Protein AF-A0A7C0WHQ5-F1 (afdb_monomer)

Radius of gyration: 11.91 Å; Cα contacts (8 Å, |Δi|>4): 104; chains: 1; bounding box: 30×19×31 Å

Sequence (74 aa):
MVKIFRVKHLTPEEVLDQVQRSGVINYMYSWRYTIDGKRNTISFNLRYTGGYDQEKEKEMMKEVEAFIKSIDME

pLDDT: mean 93.04, std 5.65, range [57.81, 97.56]

Structure (mmCIF, N/CA/C/O backbone):
data_AF-A0A7C0WHQ5-F1
#
_entry.id   AF-A0A7C0WHQ5-F1
#
loop_
_atom_site.group_PDB
_atom_site.id
_atom_site.type_symbol
_atom_site.label_atom_id
_atom_site.label_alt_id
_atom_site.label_comp_id
_atom_site.label_asym_id
_atom_site.label_entity_id
_atom_site.label_seq_id
_atom_site.pdbx_PDB_ins_code
_atom_site.Cartn_x
_atom_site.Cartn_y
_atom_site.Cartn_z
_atom_site.occupancy
_atom_site.B_iso_or_equiv
_atom_site.auth_seq_id
_atom_site.auth_comp_id
_atom_site.auth_asym_id
_atom_site.auth_atom_id
_atom_site.pdbx_PDB_model_num
ATOM 1 N N . MET A 1 1 ? 12.040 0.893 -0.634 1.00 84.31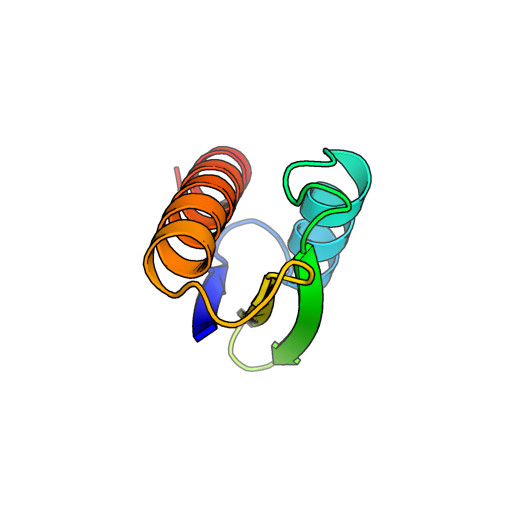 1 MET A N 1
ATOM 2 C CA . MET A 1 1 ? 11.714 1.877 0.428 1.00 84.31 1 MET A CA 1
ATOM 3 C C . MET A 1 1 ? 10.573 1.361 1.309 1.00 84.31 1 MET A C 1
ATOM 5 O O . MET A 1 1 ? 9.649 0.788 0.751 1.00 84.31 1 MET A O 1
ATOM 9 N N . VAL A 1 2 ? 10.603 1.557 2.639 1.00 90.81 2 VAL A N 1
ATOM 10 C CA . VAL A 1 2 ? 9.512 1.149 3.561 1.00 90.81 2 VAL A CA 1
ATOM 11 C C . VAL A 1 2 ? 8.733 2.373 4.044 1.00 90.81 2 VAL A C 1
ATOM 13 O O . VAL A 1 2 ? 9.354 3.353 4.453 1.00 90.81 2 VAL A O 1
ATOM 16 N N . LYS A 1 3 ? 7.398 2.316 4.038 1.00 93.00 3 LYS A N 1
ATOM 17 C CA . LYS A 1 3 ? 6.529 3.342 4.631 1.00 93.00 3 LYS A CA 1
ATOM 18 C C . LYS A 1 3 ? 5.411 2.705 5.447 1.00 93.00 3 LYS A C 1
ATOM 20 O O . LYS A 1 3 ? 4.867 1.686 5.037 1.00 93.00 3 LYS A O 1
ATOM 25 N N . ILE A 1 4 ? 5.098 3.306 6.593 1.00 96.06 4 ILE A N 1
ATOM 26 C CA . ILE A 1 4 ? 4.078 2.839 7.535 1.00 96.06 4 ILE A CA 1
ATOM 27 C C . ILE A 1 4 ? 2.909 3.820 7.506 1.00 96.06 4 ILE A C 1
ATOM 29 O O . ILE A 1 4 ? 3.112 5.028 7.635 1.00 96.06 4 ILE A O 1
ATOM 33 N N . PHE A 1 5 ? 1.701 3.294 7.363 1.00 94.31 5 PHE A N 1
ATOM 34 C CA . PHE A 1 5 ? 0.446 4.028 7.382 1.00 94.31 5 PHE A CA 1
ATOM 35 C C . PHE A 1 5 ? -0.351 3.592 8.601 1.00 94.31 5 PHE A C 1
ATOM 37 O O . PHE A 1 5 ? -0.508 2.398 8.848 1.00 94.31 5 PHE A O 1
ATOM 44 N N . ARG A 1 6 ? -0.837 4.562 9.374 1.00 94.62 6 ARG A N 1
ATOM 45 C CA . ARG A 1 6 ? -1.781 4.317 10.463 1.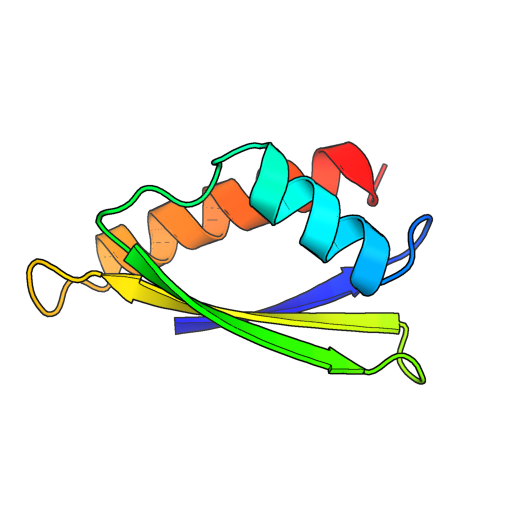00 94.62 6 ARG A CA 1
ATOM 46 C C . ARG A 1 6 ? -3.176 4.620 9.960 1.00 94.62 6 ARG A C 1
ATOM 48 O O . ARG A 1 6 ? -3.444 5.778 9.663 1.00 94.62 6 ARG A O 1
ATOM 55 N N . VAL A 1 7 ? -4.013 3.600 9.883 1.00 92.00 7 VAL A N 1
ATOM 56 C CA . VAL A 1 7 ? -5.347 3.711 9.297 1.00 92.00 7 VAL A CA 1
ATOM 57 C C . VAL A 1 7 ? -6.372 4.112 10.358 1.00 92.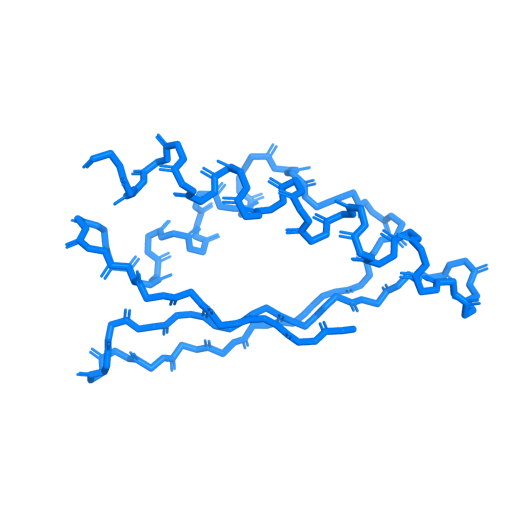00 7 VAL A C 1
ATOM 59 O O . VAL A 1 7 ? -6.162 3.846 11.552 1.00 92.00 7 VAL A O 1
ATOM 62 N N . LYS A 1 8 ? -7.417 4.843 9.962 1.00 90.75 8 LYS A N 1
ATOM 63 C CA . LYS A 1 8 ? -8.381 5.456 10.896 1.00 90.75 8 LYS A CA 1
ATOM 64 C C . LYS A 1 8 ? -9.778 4.862 10.795 1.00 90.75 8 LYS A C 1
ATOM 66 O O . LYS A 1 8 ? -10.361 4.570 11.837 1.00 90.75 8 LYS A O 1
ATOM 71 N N . HIS A 1 9 ? -10.299 4.735 9.581 1.00 91.56 9 HIS A N 1
ATOM 72 C CA . HIS A 1 9 ? -11.698 4.390 9.323 1.00 91.56 9 HIS A CA 1
ATOM 73 C C . HIS A 1 9 ? -11.845 2.941 8.856 1.00 91.56 9 HIS A C 1
ATOM 75 O O . HIS A 1 9 ? -12.822 2.281 9.197 1.00 91.56 9 HIS A O 1
ATOM 81 N N . LEU A 1 10 ? -10.851 2.442 8.127 1.00 93.31 10 LEU A N 1
ATOM 82 C CA . LEU A 1 10 ? -10.715 1.077 7.647 1.00 93.31 10 LEU A CA 1
ATOM 83 C C . LEU A 1 10 ? -9.722 0.288 8.507 1.00 93.31 10 LEU A C 1
ATOM 85 O O . LEU A 1 10 ? -8.836 0.837 9.175 1.00 93.31 10 LEU A O 1
ATOM 89 N N . THR A 1 11 ? -9.840 -1.034 8.451 1.00 95.50 11 THR A N 1
ATOM 90 C CA . THR A 1 11 ? -8.812 -1.946 8.960 1.00 95.50 11 THR A CA 1
ATOM 91 C C . THR A 1 11 ? -7.602 -1.997 8.011 1.00 95.50 11 THR A C 1
ATOM 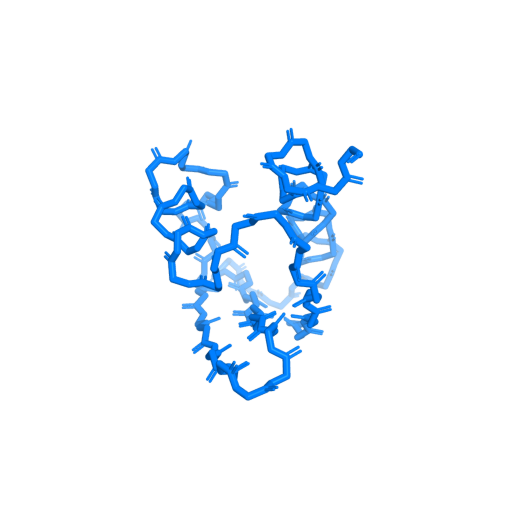93 O O . THR A 1 11 ? -7.733 -1.759 6.805 1.00 95.50 11 THR A O 1
ATOM 96 N N . PRO A 1 12 ? -6.394 -2.324 8.511 1.00 96.06 12 PRO A N 1
ATOM 97 C CA . PRO A 1 12 ? -5.209 -2.518 7.676 1.00 96.06 12 PRO A CA 1
ATOM 98 C C . PRO A 1 12 ? -5.428 -3.529 6.541 1.00 96.06 12 PRO A C 1
ATOM 100 O O . PRO A 1 12 ? -4.886 -3.363 5.448 1.00 96.06 12 PRO A O 1
ATOM 103 N N . GLU A 1 13 ? -6.222 -4.567 6.798 1.00 96.44 13 GLU A N 1
ATOM 104 C CA . GLU A 1 13 ? -6.610 -5.610 5.855 1.00 96.44 13 GLU A CA 1
ATOM 105 C C . GLU A 1 13 ? -7.514 -5.074 4.737 1.00 96.44 13 GLU A C 1
ATOM 107 O O . GLU A 1 13 ? -7.286 -5.387 3.569 1.00 96.44 13 GLU A O 1
ATOM 112 N N . GLU A 1 14 ? -8.498 -4.231 5.061 1.00 95.81 14 GLU A N 1
ATOM 113 C CA . GLU A 1 14 ? -9.350 -3.578 4.058 1.00 95.81 14 GLU A CA 1
ATOM 114 C C . GLU A 1 14 ? -8.545 -2.615 3.184 1.00 95.81 14 GLU A C 1
ATOM 116 O O . GLU A 1 14 ? -8.690 -2.621 1.962 1.00 95.81 14 GLU A O 1
ATOM 121 N N . VAL A 1 15 ? -7.638 -1.834 3.779 1.00 96.00 15 VAL A N 1
ATOM 122 C CA . VAL A 1 15 ? -6.736 -0.959 3.011 1.00 96.00 15 VAL A CA 1
ATOM 123 C C . VAL A 1 15 ? -5.849 -1.771 2.070 1.00 96.00 15 VAL A C 1
ATOM 125 O O . VAL A 1 15 ? -5.646 -1.372 0.923 1.00 96.00 15 VAL A O 1
ATOM 128 N N . LEU A 1 16 ? -5.340 -2.923 2.515 1.00 96.44 16 LEU A N 1
ATOM 129 C CA . LEU A 1 16 ? -4.575 -3.821 1.654 1.00 96.44 16 LEU A CA 1
ATOM 130 C C . LEU A 1 16 ? -5.409 -4.322 0.466 1.00 96.44 16 LEU A C 1
ATOM 132 O O . LEU A 1 16 ? -4.923 -4.257 -0.664 1.00 96.44 16 LEU A O 1
ATOM 136 N N . ASP A 1 17 ? -6.632 -4.804 0.703 1.00 96.56 17 ASP A N 1
ATOM 137 C CA . ASP A 1 17 ? -7.528 -5.288 -0.360 1.00 96.56 17 ASP A CA 1
ATOM 138 C C . ASP A 1 17 ? -7.816 -4.177 -1.385 1.00 96.56 17 ASP A C 1
ATOM 140 O O . ASP A 1 17 ? -7.704 -4.401 -2.592 1.00 96.56 17 ASP A O 1
ATOM 144 N N . GLN A 1 18 ? -8.057 -2.947 -0.926 1.00 95.81 18 GLN A N 1
ATOM 145 C CA . GLN A 1 18 ? -8.257 -1.786 -1.800 1.00 95.81 18 GLN A CA 1
ATOM 146 C C . GLN A 1 18 ? -7.012 -1.453 -2.634 1.00 95.81 18 GLN A C 1
ATOM 148 O O . GLN A 1 18 ? -7.122 -1.215 -3.838 1.00 95.81 18 GLN A O 1
ATOM 153 N N . VAL A 1 19 ? -5.815 -1.475 -2.035 1.00 95.38 19 VAL A N 1
ATOM 154 C CA . VAL A 1 19 ? -4.545 -1.250 -2.756 1.00 95.38 19 VAL A CA 1
ATOM 155 C C . VAL A 1 19 ? -4.300 -2.339 -3.805 1.00 95.38 19 VAL A C 1
ATOM 157 O O . VAL A 1 19 ? -3.824 -2.044 -4.901 1.00 95.38 19 VAL A O 1
ATOM 160 N N . GLN A 1 20 ? -4.634 -3.595 -3.501 1.00 94.69 20 GLN A N 1
ATOM 161 C CA . GLN A 1 20 ? -4.482 -4.707 -4.442 1.00 94.69 20 GLN A CA 1
ATOM 162 C C . GLN A 1 20 ? -5.457 -4.609 -5.616 1.00 94.69 20 GLN A C 1
ATOM 164 O O . GLN A 1 20 ? -5.065 -4.853 -6.757 1.00 94.69 20 GLN A O 1
ATOM 169 N N . ARG A 1 21 ? -6.713 -4.234 -5.354 1.00 95.31 21 ARG A N 1
ATOM 170 C CA . ARG A 1 21 ? -7.756 -4.127 -6.384 1.00 95.31 21 ARG A CA 1
ATOM 171 C C . ARG A 1 21 ? -7.625 -2.889 -7.257 1.00 95.31 21 ARG A C 1
ATOM 173 O O . ARG A 1 21 ? -7.994 -2.949 -8.426 1.00 95.31 21 ARG A O 1
ATOM 180 N N . SER A 1 22 ? -7.113 -1.785 -6.716 1.00 94.94 22 SER A N 1
ATOM 181 C CA . SER A 1 22 ? -6.966 -0.539 -7.475 1.00 94.94 22 SER A CA 1
ATOM 182 C C . SER A 1 22 ? -5.893 -0.623 -8.556 1.00 94.94 22 SER A C 1
ATOM 184 O O . SER A 1 22 ? -5.940 0.133 -9.523 1.00 94.94 22 SER A O 1
ATOM 186 N N . GLY A 1 23 ? -4.911 -1.517 -8.396 1.00 93.00 23 GLY A N 1
ATOM 187 C CA . GLY A 1 23 ? -3.758 -1.579 -9.290 1.00 93.00 23 GLY A CA 1
ATOM 188 C C . GLY A 1 23 ? -2.858 -0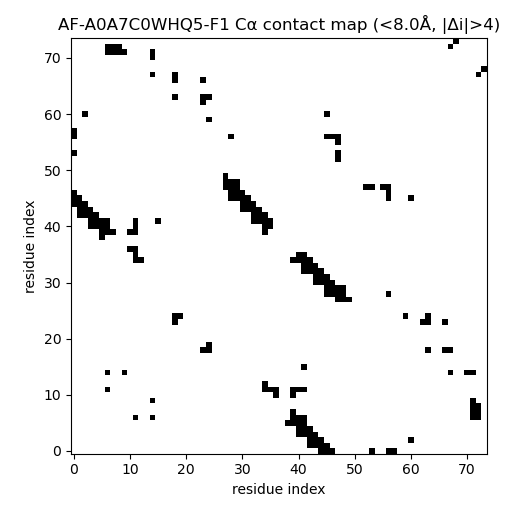.343 -9.198 1.00 93.00 23 GLY A C 1
ATOM 189 O O . GLY A 1 23 ? -2.069 -0.109 -10.110 1.00 93.00 23 GLY A O 1
ATOM 190 N N . VAL A 1 24 ? -2.952 0.439 -8.109 1.00 95.81 24 VAL A N 1
ATOM 191 C CA . VAL A 1 24 ? -2.142 1.655 -7.901 1.00 95.81 24 VAL A CA 1
ATOM 192 C C . VAL A 1 24 ? -0.636 1.362 -7.943 1.00 95.81 24 VAL A C 1
ATOM 194 O O . VAL A 1 24 ? 0.143 2.192 -8.395 1.00 95.81 24 VAL A O 1
ATOM 197 N N . ILE A 1 25 ? -0.214 0.157 -7.537 1.00 94.50 25 ILE A N 1
ATOM 198 C CA . ILE A 1 25 ? 1.176 -0.293 -7.667 1.00 94.50 25 ILE A CA 1
ATOM 199 C C . ILE A 1 25 ? 1.362 -0.992 -9.019 1.00 94.50 25 ILE A C 1
ATOM 201 O O . ILE A 1 25 ? 0.901 -2.114 -9.224 1.00 94.50 25 ILE A O 1
ATOM 205 N N . ASN A 1 26 ? 2.088 -0.343 -9.929 1.00 91.44 26 ASN A N 1
ATOM 206 C CA . ASN A 1 26 ? 2.392 -0.872 -11.261 1.00 91.44 26 ASN A CA 1
ATOM 207 C C . ASN A 1 26 ? 3.276 -2.147 -11.203 1.00 91.44 26 ASN A C 1
ATOM 209 O O . ASN A 1 26 ? 4.139 -2.276 -10.335 1.00 91.44 26 ASN A O 1
ATOM 213 N N . TYR A 1 27 ? 3.122 -3.055 -12.179 1.00 91.44 27 TYR A N 1
ATOM 214 C CA . TYR A 1 27 ? 3.912 -4.287 -12.359 1.00 91.44 27 TYR A CA 1
ATOM 215 C C . TYR A 1 27 ? 5.441 -4.086 -12.389 1.00 91.44 27 TYR A C 1
ATOM 217 O O . TYR A 1 27 ? 6.195 -5.025 -12.129 1.00 91.44 27 TYR A O 1
ATOM 225 N N . MET A 1 28 ? 5.920 -2.875 -12.686 1.00 93.31 28 MET A N 1
ATOM 226 C CA . MET A 1 28 ? 7.341 -2.515 -12.591 1.00 93.31 28 MET A CA 1
ATOM 227 C C . MET A 1 28 ? 7.864 -2.431 -11.146 1.00 93.31 28 MET A C 1
ATOM 229 O O . MET A 1 28 ? 9.049 -2.170 -10.930 1.00 93.31 28 MET A O 1
ATOM 233 N N . TYR A 1 29 ? 7.009 -2.637 -10.145 1.00 94.19 29 TYR A N 1
ATOM 234 C CA . TYR A 1 29 ? 7.375 -2.607 -8.738 1.00 94.19 29 TYR A CA 1
ATOM 235 C C . TYR A 1 29 ? 7.056 -3.941 -8.077 1.00 94.19 29 TYR A C 1
ATOM 237 O O . TYR A 1 29 ? 5.926 -4.422 -8.069 1.00 94.19 29 TYR A O 1
ATOM 245 N N . SER A 1 30 ? 8.074 -4.520 -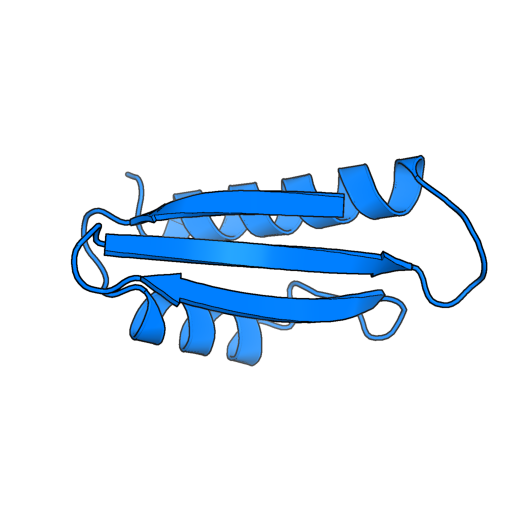7.452 1.00 93.69 30 SER A N 1
ATOM 246 C CA . SER A 1 30 ? 7.876 -5.575 -6.469 1.00 93.69 30 SER A CA 1
ATOM 247 C C . SER A 1 30 ? 7.550 -4.935 -5.128 1.00 93.69 30 SER A C 1
ATOM 249 O O . SER A 1 30 ? 8.121 -3.902 -4.762 1.00 93.69 30 SER A O 1
ATOM 251 N N . TRP A 1 31 ? 6.627 -5.533 -4.382 1.00 94.56 31 TRP A N 1
ATOM 252 C CA . TRP A 1 31 ? 6.235 -4.988 -3.095 1.00 94.56 31 TRP A CA 1
ATOM 253 C C . TRP A 1 31 ? 5.883 -6.065 -2.081 1.00 94.56 31 TRP A C 1
ATOM 255 O O . TRP A 1 31 ? 5.547 -7.198 -2.421 1.00 94.56 31 TRP A O 1
ATOM 265 N N . ARG A 1 32 ? 6.028 -5.707 -0.808 1.00 95.69 32 ARG A N 1
ATOM 266 C CA . ARG A 1 32 ? 5.644 -6.521 0.347 1.00 95.69 32 ARG A CA 1
ATOM 267 C C . ARG A 1 32 ? 4.888 -5.653 1.334 1.00 95.69 32 ARG A C 1
ATOM 269 O O . ARG A 1 32 ? 5.061 -4.433 1.330 1.00 95.69 32 ARG A O 1
ATOM 276 N N . TYR A 1 33 ? 4.118 -6.288 2.206 1.00 96.44 33 TYR A N 1
ATOM 277 C CA . TYR A 1 33 ? 3.394 -5.597 3.259 1.00 96.44 33 TYR A CA 1
ATOM 278 C C . TYR A 1 33 ? 3.549 -6.284 4.617 1.00 96.44 33 TYR A C 1
ATOM 280 O O . TYR A 1 33 ? 3.839 -7.478 4.697 1.00 96.44 33 TYR A O 1
ATOM 288 N N . THR A 1 34 ? 3.332 -5.511 5.677 1.00 97.56 34 THR A N 1
ATOM 289 C CA . THR A 1 34 ? 3.214 -6.000 7.055 1.00 97.56 34 THR A CA 1
AT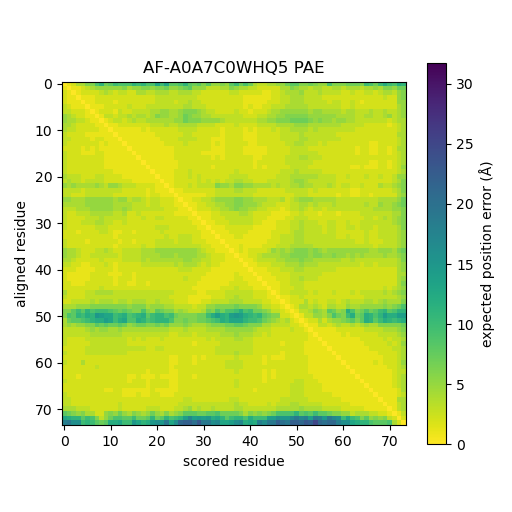OM 290 C C . THR A 1 34 ? 2.025 -5.315 7.709 1.00 97.56 34 THR A C 1
ATOM 292 O O . THR A 1 34 ? 1.909 -4.094 7.619 1.00 97.56 34 THR A O 1
ATOM 295 N N . ILE A 1 35 ? 1.176 -6.078 8.392 1.00 97.25 35 ILE A N 1
ATOM 296 C CA . ILE A 1 35 ? 0.035 -5.558 9.147 1.00 97.25 35 ILE A CA 1
ATOM 297 C C . ILE A 1 35 ? 0.314 -5.690 10.645 1.00 97.25 35 ILE A C 1
ATOM 299 O O . ILE A 1 35 ? 0.767 -6.732 11.115 1.00 97.25 35 ILE A O 1
ATOM 303 N N . ASP A 1 36 ? 0.024 -4.627 11.389 1.00 95.44 36 ASP A N 1
ATOM 304 C CA . ASP A 1 36 ? -0.065 -4.638 12.847 1.00 95.44 36 ASP A CA 1
ATOM 305 C C . ASP A 1 36 ? -1.463 -4.152 13.250 1.00 95.44 36 ASP A C 1
ATOM 307 O O . ASP A 1 36 ? -1.726 -2.949 13.351 1.00 95.44 36 ASP A O 1
ATOM 311 N N . GLY A 1 37 ? -2.361 -5.114 13.481 1.00 91.19 37 GLY A N 1
ATOM 312 C CA . GLY A 1 37 ? -3.740 -4.853 13.894 1.00 91.19 37 GLY A CA 1
ATOM 313 C C . GLY A 1 37 ? -3.862 -4.254 15.300 1.00 91.19 37 GLY A C 1
ATOM 314 O O . GLY A 1 37 ? -4.838 -3.570 15.583 1.00 91.19 37 GLY A O 1
ATOM 315 N N . LYS A 1 38 ? -2.860 -4.413 16.182 1.00 92.88 38 LYS A N 1
ATOM 316 C CA . LYS A 1 38 ? -2.890 -3.776 17.516 1.00 92.88 38 LYS A CA 1
ATOM 317 C C . LYS A 1 38 ? -2.680 -2.272 17.417 1.00 92.88 38 LYS A C 1
ATOM 319 O O . LYS A 1 38 ? -3.226 -1.516 18.216 1.00 92.88 38 LYS A O 1
ATOM 324 N N . ARG A 1 39 ? -1.853 -1.838 16.464 1.00 94.12 39 ARG A N 1
ATOM 325 C CA . ARG A 1 39 ? -1.561 -0.418 16.217 1.00 94.12 39 ARG A CA 1
ATOM 326 C C . ARG A 1 39 ? -2.425 0.196 15.120 1.00 94.12 39 ARG A C 1
ATOM 328 O O . ARG A 1 39 ? -2.330 1.404 14.905 1.00 94.12 39 ARG A O 1
ATOM 335 N N . ASN A 1 40 ? -3.265 -0.612 14.474 1.00 94.19 40 ASN A N 1
ATOM 336 C CA . ASN A 1 40 ? -4.037 -0.246 13.292 1.00 94.19 40 ASN A CA 1
ATOM 337 C C . ASN A 1 40 ? -3.125 0.338 12.200 1.00 94.19 40 ASN A C 1
ATOM 339 O O . ASN A 1 40 ? -3.331 1.447 11.707 1.00 94.19 40 ASN A O 1
ATOM 343 N N . THR A 1 41 ? -2.033 -0.369 11.894 1.00 96.56 41 THR A N 1
ATOM 344 C CA . THR A 1 41 ? -1.038 0.087 10.915 1.00 96.56 41 THR A CA 1
ATOM 345 C C . THR A 1 41 ? -0.758 -0.954 9.846 1.00 96.56 41 THR A C 1
ATOM 347 O O . THR A 1 41 ? -0.650 -2.142 10.146 1.00 96.56 41 THR A O 1
ATOM 350 N N . ILE A 1 42 ? -0.528 -0.483 8.624 1.00 96.56 42 ILE A N 1
ATOM 351 C CA . ILE A 1 42 ? 0.002 -1.265 7.509 1.00 96.56 42 ILE A CA 1
ATOM 352 C C . ILE A 1 42 ? 1.307 -0.644 7.018 1.00 96.56 42 ILE A C 1
ATOM 354 O O . ILE A 1 42 ? 1.434 0.571 6.896 1.00 96.56 42 ILE A O 1
ATOM 358 N N . SER A 1 43 ? 2.305 -1.476 6.747 1.00 96.75 43 SER A N 1
ATOM 359 C CA . SER A 1 43 ? 3.585 -1.058 6.179 1.00 96.75 43 SER A CA 1
ATOM 360 C C . SER A 1 43 ? 3.724 -1.596 4.769 1.00 96.75 43 SER A C 1
ATOM 362 O O . SER A 1 43 ? 3.492 -2.782 4.569 1.00 96.75 43 SER A O 1
ATOM 364 N N . PHE A 1 44 ? 4.168 -0.770 3.826 1.00 96.19 44 PHE A N 1
ATOM 365 C CA . PHE A 1 44 ? 4.496 -1.178 2.462 1.00 96.19 44 PHE A CA 1
ATOM 366 C C . PHE A 1 44 ? 5.994 -1.034 2.216 1.00 96.19 44 PHE A C 1
ATOM 368 O O . PHE A 1 44 ? 6.594 -0.007 2.542 1.00 96.19 44 PHE A O 1
ATOM 375 N N . ASN A 1 45 ? 6.602 -2.058 1.622 1.00 95.25 45 ASN A N 1
ATOM 376 C CA . ASN A 1 45 ? 7.975 -2.028 1.135 1.00 95.25 45 ASN A CA 1
ATOM 377 C C . ASN A 1 45 ? 7.972 -2.164 -0.387 1.00 95.25 45 ASN A C 1
ATOM 379 O O . ASN A 1 45 ? 7.702 -3.252 -0.885 1.00 95.25 45 ASN A O 1
ATOM 383 N N . LEU A 1 46 ? 8.266 -1.074 -1.097 1.00 93.81 46 LEU A N 1
ATOM 384 C CA . LEU A 1 46 ? 8.301 -1.003 -2.561 1.00 93.81 46 LEU A CA 1
ATOM 385 C C . LEU A 1 46 ? 9.736 -1.087 -3.085 1.00 93.81 46 LEU A C 1
ATOM 387 O O . LEU A 1 46 ? 10.636 -0.451 -2.526 1.00 93.81 46 LEU A O 1
ATOM 391 N N . ARG A 1 47 ? 9.938 -1.834 -4.171 1.00 94.00 47 ARG A N 1
ATOM 392 C CA . ARG A 1 47 ? 11.212 -1.976 -4.884 1.00 94.00 47 ARG A CA 1
ATOM 393 C C . ARG A 1 47 ? 10.988 -1.971 -6.391 1.00 94.00 47 ARG A C 1
ATOM 395 O O . ARG A 1 47 ? 10.275 -2.836 -6.901 1.00 94.00 47 ARG A O 1
ATOM 402 N N . TYR A 1 48 ? 11.613 -1.027 -7.091 1.00 93.25 48 TYR A N 1
ATOM 403 C CA . TYR A 1 48 ? 11.572 -0.971 -8.553 1.00 93.25 48 TYR A CA 1
ATOM 404 C C . TYR A 1 48 ? 12.316 -2.176 -9.148 1.00 93.25 48 TYR A C 1
ATOM 406 O O . TYR A 1 48 ? 13.398 -2.536 -8.685 1.00 93.25 48 TYR A O 1
ATOM 414 N N . THR A 1 49 ? 11.720 -2.845 -10.136 1.00 90.50 49 THR A N 1
ATOM 415 C CA . THR A 1 49 ? 12.273 -4.085 -10.710 1.00 90.50 49 THR A CA 1
ATOM 416 C C . THR A 1 49 ? 13.243 -3.830 -11.860 1.00 90.50 49 THR A C 1
ATOM 418 O O . THR A 1 49 ? 14.076 -4.683 -12.152 1.00 90.50 49 THR A O 1
ATOM 421 N N . GLY A 1 50 ? 13.203 -2.645 -12.478 1.00 86.88 50 GLY A N 1
ATOM 422 C CA . GLY A 1 50 ? 14.080 -2.260 -13.590 1.00 86.88 50 GLY A CA 1
ATOM 423 C C . GLY A 1 50 ? 15.483 -1.793 -13.183 1.00 86.88 50 GLY A C 1
ATOM 424 O O . GLY A 1 50 ? 16.132 -1.103 -13.963 1.00 86.88 50 GLY A O 1
ATOM 425 N N . GLY A 1 51 ? 15.934 -2.112 -11.967 1.00 84.44 51 GLY A N 1
ATOM 426 C CA . GLY A 1 51 ? 17.212 -1.676 -11.402 1.00 84.44 51 GLY A CA 1
ATOM 427 C C . GLY A 1 51 ? 17.046 -0.874 -10.113 1.00 84.44 51 GLY A C 1
ATOM 428 O O . GLY A 1 51 ? 15.949 -0.736 -9.576 1.00 84.44 51 GLY A O 1
ATOM 429 N N . TYR A 1 52 ? 18.154 -0.348 -9.593 1.00 83.31 52 TYR A N 1
ATOM 430 C CA . TYR A 1 52 ? 18.117 0.512 -8.416 1.00 83.31 52 TYR A CA 1
ATOM 431 C C . TYR A 1 52 ? 17.766 1.945 -8.818 1.00 83.31 52 TYR A C 1
ATOM 433 O O . TYR A 1 52 ? 18.618 2.681 -9.307 1.00 83.31 52 TYR A O 1
ATOM 441 N N . ASP A 1 53 ? 16.511 2.327 -8.594 1.00 91.00 53 ASP A N 1
ATOM 442 C CA . ASP A 1 53 ? 16.011 3.675 -8.856 1.00 91.00 53 ASP A CA 1
ATOM 443 C C . ASP A 1 53 ? 15.164 4.152 -7.669 1.00 91.00 53 ASP A C 1
ATOM 445 O O . ASP A 1 53 ? 14.002 3.779 -7.494 1.00 91.00 53 ASP A O 1
ATOM 449 N N . GLN A 1 54 ? 15.784 4.951 -6.800 1.00 91.12 54 GLN A N 1
ATOM 450 C CA . GLN A 1 54 ? 15.116 5.463 -5.606 1.00 91.12 54 GLN A CA 1
ATOM 451 C C . GLN A 1 54 ? 14.080 6.546 -5.910 1.00 91.12 54 GLN A C 1
ATOM 453 O O . GLN A 1 54 ? 13.183 6.748 -5.091 1.00 91.12 54 GLN A O 1
ATOM 458 N N . GLU A 1 55 ? 14.215 7.283 -7.013 1.00 93.44 55 GLU A N 1
ATOM 459 C CA . GLU A 1 55 ? 13.269 8.348 -7.354 1.00 93.44 55 GLU A CA 1
ATOM 460 C C . GLU A 1 55 ? 11.938 7.732 -7.761 1.00 93.44 55 GLU A C 1
ATOM 462 O O . GLU A 1 55 ? 10.910 8.060 -7.166 1.00 93.44 55 GLU A O 1
ATOM 467 N N . LYS A 1 56 ? 11.984 6.710 -8.616 1.00 92.69 56 LYS A N 1
ATOM 468 C CA . LYS A 1 56 ? 10.819 5.892 -8.967 1.00 92.69 56 LYS A CA 1
ATOM 469 C C . LYS A 1 56 ? 10.161 5.237 -7.756 1.00 92.69 56 LYS A C 1
ATOM 471 O O . LYS A 1 56 ? 8.946 5.315 -7.584 1.00 92.69 56 LYS A O 1
ATOM 476 N N . GLU A 1 57 ? 10.951 4.635 -6.859 1.00 94.12 57 GLU A N 1
ATOM 477 C CA . GLU A 1 57 ? 10.418 4.081 -5.601 1.00 94.12 57 GLU A CA 1
ATOM 478 C C . GLU A 1 57 ? 9.697 5.146 -4.750 1.00 94.12 57 GLU A C 1
ATOM 480 O O . GLU A 1 57 ? 8.685 4.843 -4.110 1.00 94.12 57 GLU A O 1
ATOM 485 N N . LYS A 1 58 ? 10.206 6.386 -4.720 1.00 94.88 58 LYS A N 1
ATOM 486 C CA . LYS A 1 58 ? 9.603 7.494 -3.964 1.00 94.88 58 LYS A CA 1
ATOM 487 C C . LYS A 1 58 ? 8.318 7.997 -4.607 1.00 94.88 58 LYS A C 1
ATOM 489 O O . LYS A 1 58 ? 7.362 8.242 -3.876 1.00 94.88 58 LYS A O 1
ATOM 494 N N . GLU A 1 59 ? 8.297 8.170 -5.923 1.00 94.88 59 GLU A N 1
ATOM 495 C CA . GLU A 1 59 ? 7.112 8.606 -6.669 1.00 94.88 59 GLU A CA 1
ATOM 496 C C . GLU A 1 59 ? 5.970 7.607 -6.503 1.00 94.88 59 GLU A C 1
ATOM 498 O O . GLU A 1 59 ? 4.900 7.979 -6.024 1.00 94.88 59 GLU A O 1
ATOM 503 N N . MET A 1 60 ? 6.245 6.320 -6.722 1.00 95.44 60 MET A N 1
ATOM 504 C CA . MET A 1 60 ? 5.254 5.261 -6.532 1.00 95.44 60 MET A CA 1
ATOM 505 C C . MET A 1 60 ? 4.727 5.211 -5.090 1.00 95.44 60 MET A C 1
ATOM 507 O O . MET A 1 60 ? 3.532 5.057 -4.855 1.00 95.44 60 MET A O 1
ATOM 511 N N . MET A 1 61 ? 5.589 5.408 -4.087 1.00 95.62 61 MET A N 1
ATOM 512 C CA . MET A 1 61 ? 5.119 5.465 -2.699 1.00 95.62 61 MET A CA 1
ATOM 513 C C . MET A 1 61 ? 4.236 6.690 -2.417 1.00 95.62 61 MET A C 1
ATOM 515 O O . MET A 1 61 ? 3.347 6.604 -1.569 1.00 95.6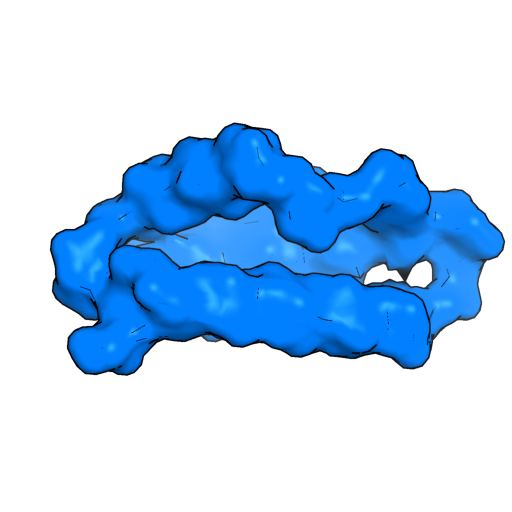2 61 MET A O 1
ATOM 519 N N . LYS A 1 62 ? 4.462 7.830 -3.085 1.00 96.00 62 LYS A N 1
ATOM 520 C CA . LYS A 1 62 ? 3.576 9.000 -2.963 1.00 96.00 62 LYS A CA 1
ATOM 521 C C . LYS A 1 62 ? 2.202 8.712 -3.560 1.00 96.00 62 LYS A C 1
ATOM 523 O O . LYS A 1 62 ? 1.211 9.125 -2.968 1.00 96.00 62 LYS A O 1
ATOM 528 N N . GLU A 1 63 ? 2.139 7.993 -4.677 1.00 96.25 63 GLU A N 1
ATOM 529 C CA . GLU A 1 63 ? 0.868 7.568 -5.277 1.00 96.25 63 GLU A CA 1
ATOM 530 C C . GLU A 1 63 ? 0.100 6.621 -4.350 1.00 96.25 63 GLU A C 1
ATOM 532 O O . GLU A 1 63 ? -1.072 6.859 -4.061 1.00 96.25 63 GLU A O 1
ATOM 537 N N . VAL A 1 64 ? 0.779 5.615 -3.786 1.00 95.94 64 VAL A N 1
ATOM 538 C CA . VAL A 1 64 ? 0.186 4.716 -2.779 1.00 95.94 64 VAL A CA 1
ATOM 539 C C . VAL A 1 64 ? -0.305 5.498 -1.560 1.00 95.94 64 VAL A C 1
ATOM 541 O O . VAL A 1 64 ? -1.408 5.262 -1.076 1.00 95.94 64 VAL A O 1
ATOM 544 N N . GLU A 1 65 ? 0.480 6.455 -1.066 1.00 95.69 65 GLU A N 1
ATOM 545 C CA . GLU A 1 65 ? 0.071 7.308 0.051 1.00 95.69 65 GLU A 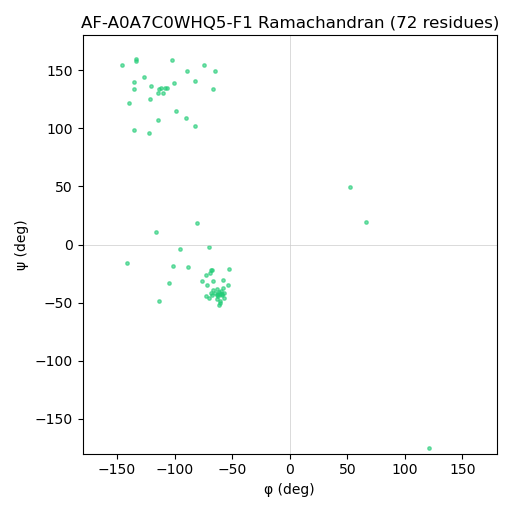CA 1
ATOM 546 C C . GLU A 1 65 ? -1.158 8.160 -0.275 1.00 95.69 65 GLU A C 1
ATOM 548 O O . GLU A 1 65 ? -2.049 8.274 0.565 1.00 95.69 65 GLU A O 1
ATOM 553 N N . ALA A 1 66 ? -1.202 8.777 -1.456 1.00 95.88 66 ALA A N 1
ATOM 554 C CA . ALA A 1 66 ? -2.334 9.588 -1.886 1.00 95.88 66 ALA A CA 1
ATOM 555 C C . ALA A 1 66 ? -3.606 8.739 -1.994 1.00 95.88 66 ALA A C 1
ATOM 557 O O . ALA A 1 66 ? -4.659 9.144 -1.502 1.00 95.88 66 ALA A O 1
ATOM 558 N N . PHE A 1 67 ? -3.486 7.533 -2.551 1.00 96.00 67 PHE A N 1
ATOM 559 C CA . PHE A 1 67 ? -4.584 6.580 -2.634 1.00 96.00 67 PHE A CA 1
ATOM 560 C C . PHE A 1 67 ? -5.088 6.168 -1.245 1.00 96.00 67 PHE A C 1
ATOM 562 O O . PHE A 1 67 ? -6.273 6.325 -0.964 1.00 96.00 67 PHE A O 1
ATOM 569 N N . ILE A 1 68 ? -4.201 5.732 -0.342 1.00 94.50 68 ILE A N 1
ATOM 570 C CA . ILE A 1 68 ? -4.585 5.359 1.033 1.00 94.50 68 ILE A CA 1
ATOM 571 C C . ILE A 1 68 ? -5.275 6.534 1.735 1.00 94.50 68 ILE A C 1
ATOM 573 O O . ILE A 1 68 ? -6.295 6.348 2.395 1.00 94.50 68 ILE A O 1
ATOM 577 N N . LYS A 1 69 ? -4.768 7.759 1.553 1.00 94.00 69 LYS A N 1
ATOM 578 C CA . LYS A 1 69 ? -5.402 8.954 2.117 1.00 94.00 69 LYS A CA 1
ATOM 579 C C . LYS A 1 69 ? -6.824 9.165 1.604 1.00 94.00 69 LYS A C 1
ATOM 581 O O . LYS A 1 69 ? -7.689 9.468 2.414 1.00 94.00 69 LYS A O 1
ATOM 586 N N . SER A 1 70 ? -7.064 8.964 0.309 1.00 94.50 70 SER A N 1
ATOM 587 C CA . SER A 1 70 ? -8.397 9.135 -0.288 1.00 94.50 70 SER A CA 1
ATOM 588 C C . SER A 1 70 ? -9.434 8.097 0.148 1.00 94.50 70 SER A C 1
ATOM 590 O O . SER A 1 70 ? -10.621 8.368 0.043 1.00 94.50 70 SER A O 1
ATOM 592 N N . ILE A 1 71 ? -9.015 6.918 0.621 1.00 92.75 71 ILE A N 1
ATOM 593 C CA . ILE A 1 71 ? -9.950 5.854 1.029 1.00 92.75 71 ILE A CA 1
ATOM 594 C C . ILE A 1 71 ? -10.141 5.755 2.548 1.00 92.75 71 ILE A C 1
ATOM 596 O O . ILE A 1 71 ? -11.099 5.129 2.989 1.00 92.75 71 ILE A O 1
ATOM 600 N N . ASP A 1 72 ? -9.228 6.321 3.346 1.00 86.69 72 ASP A N 1
ATOM 601 C CA . ASP A 1 72 ? -9.179 6.086 4.798 1.00 86.69 72 ASP A CA 1
ATOM 602 C C . ASP A 1 72 ? -8.821 7.315 5.659 1.00 86.69 72 ASP A C 1
ATOM 604 O O . ASP A 1 72 ? -9.028 7.278 6.870 1.00 86.69 72 ASP A O 1
ATOM 608 N N . MET A 1 73 ? -8.272 8.405 5.108 1.00 71.94 73 MET A N 1
ATOM 609 C CA . MET A 1 73 ? -7.727 9.501 5.935 1.00 71.94 73 MET A CA 1
ATOM 610 C C . MET A 1 73 ? -8.425 10.862 5.805 1.00 71.94 73 MET A C 1
ATOM 612 O O . MET A 1 73 ? -7.881 11.827 6.356 1.00 71.94 73 MET A O 1
ATOM 616 N N . GLU A 1 74 ? -9.585 10.954 5.145 1.00 57.81 74 GLU A N 1
ATOM 617 C CA . GLU A 1 74 ? -10.444 12.156 5.209 1.00 57.81 74 GLU A CA 1
ATOM 618 C C . GLU A 1 74 ? -10.986 12.424 6.625 1.00 57.81 74 GLU A C 1
ATOM 620 O O . GLU A 1 74 ? -11.388 11.466 7.335 1.00 57.81 74 GLU A O 1
#

Secondary structure (DSSP, 8-state):
-EEEEE-SSS-HHHHHHHHHHHT-S-TTEEEEEEEETTTTEEEEEEEESSS--HHHHHHHHHHHHHHHHHHH--

Nearest PDB structures (foldseek):
  7b8v-assembly4_P  TM=6.052E-01  e=1.294E+00  Thermus thermophilus HB27
  7bfe-assembly1_E  TM=6.397E-01  e=2.099E+00  Thermus thermophilus HB8
  1yz7-assembly1_A  TM=6.384E-01  e=2.249E+00  Pyrococcus abyssi
  3hrg-assembly1_A  TM=4.283E-01  e=1.126E+00  Bacteroides thetaiotaomicron VPI-5482
  1xkp-assembly1_B  TM=5.496E-01  e=2.767E+00  Yersinia pestis

Foldseek 3Di:
DKDKDQFDADALVVLVVQCVVVCLPPPQKDKDKDHDRVRSMMMMDIDGNVDDDVVVVVVSVVSSVVSSCVVTPD

Solvent-accessible surface area (backbone atoms only — not comparable to full-atom values): 4322 Å² total; per-residue (Å²): 90,78,50,77,45,74,53,73,77,50,54,42,67,56,53,49,52,51,51,65,73,67,52,74,71,50,89,62,43,49,72,50,74,50,75,38,80,91,75,31,23,34,30,43,37,40,41,44,65,91,49,97,46,70,65,60,36,50,53,54,50,50,52,49,50,52,50,52,37,76,78,36,63,121

Mean predicted aligned error: 3.11 Å